Protein AF-A0A9X6AGX7-F1 (afdb_monomer)

Solvent-accessible surface area (backbone atoms only — not comparable to full-atom values): 6617 Å² total; per-residue (Å²): 111,48,73,47,95,90,53,32,33,36,34,70,49,72,39,53,49,69,69,47,53,73,29,37,53,22,31,48,55,97,87,40,75,41,76,57,42,72,68,58,50,51,51,54,51,52,54,49,49,56,42,40,73,72,63,24,53,60,34,24,37,29,35,32,78,43,73,65,73,88,76,60,78,84,70,58,73,45,72,19,31,32,67,50,77,48,74,43,78,77,78,78,60,80,67,52,58,60,53,52,54,52,36,51,76,72,70,49,85,83,80,92,131

Radius of gyration: 19.83 Å; Cα contacts (8 Å, |Δi|>4): 161; chains: 1; bounding box: 44×30×59 Å

Nearest PDB structures (foldseek):
  7efn-assembly1_A  TM=7.106E-01  e=2.164E-08  Sus scrofa
  6jxj-assembly1_A  TM=7.210E-01  e=3.912E-08  Sus scrofa
  8wa5-assembly1_A  TM=7.038E-01  e=9.207E-08  Sus scrofa
  3gwi-assembly1_A  TM=9.061E-01  e=1.052E-06  Escherichia coli K-12
  1q3i-assembly1_A  TM=8.816E-01  e=1.561E-06  Sus scrofa

Mean predicted aligned error: 5.15 Å

Secondary structure (DSSP, 8-state):
-EE-TTS-EEEEEEE-HHHHHTTEEEEEETTEEEE--HHHHHHHHHHHHHHHHTTPEEEEEEEEEE-SSPPPGGGGGSSEEEEEEEEE--PPPHHHHHHHHHHHHTTPPP---

Sequence (113 aa):
MHRDADGTYRACVKGAPLELLARCDAIDREGTGTPLTEASRAEVVAAADDMAGQGLRVLAVARRRVPGPRPALGDLESELTLLGLSGMYDPPRPEVRDAVDACRRAGIRIVMV

Foldseek 3Di:
DDQDPVRKDKDKDKDDQVVLLVQEQFEDDPNDTDGCDPVNSVVQVVVSVVLVVVVWDKMWMWMDIGHDDDDDPV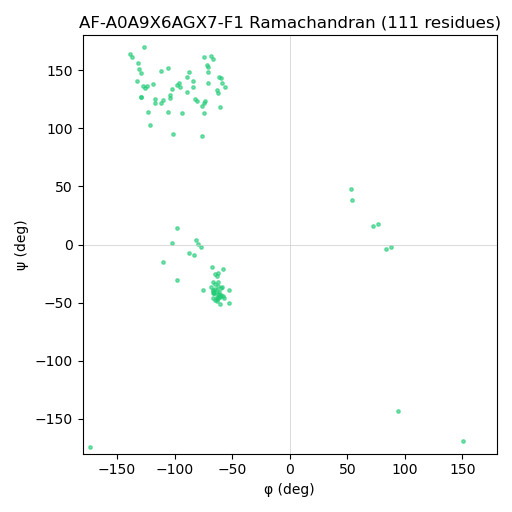VGSHHTYTHHMDTHHDDDDPVVVVVVVVCVVVVHDDDDD

Structure (mmCIF, N/CA/C/O backbone):
data_AF-A0A9X6AGX7-F1
#
_entry.id   AF-A0A9X6AGX7-F1
#
loop_
_atom_site.group_PDB
_atom_site.id
_atom_site.type_symbol
_atom_site.label_atom_id
_atom_site.label_alt_id
_atom_site.label_comp_id
_atom_site.label_asym_id
_atom_site.label_entity_id
_atom_site.label_seq_id
_atom_site.pdbx_PDB_ins_code
_atom_site.Cartn_x
_atom_site.Cartn_y
_atom_site.Cartn_z
_atom_site.occupancy
_atom_site.B_iso_or_equiv
_atom_site.auth_seq_id
_atom_site.auth_comp_id
_atom_site.auth_asym_id
_atom_site.auth_atom_id
_atom_site.pdbx_PDB_model_num
ATOM 1 N N . MET A 1 1 ? -0.787 10.934 -13.933 1.00 88.56 1 MET A N 1
ATOM 2 C CA . MET A 1 1 ? 0.223 10.787 -15.003 1.00 88.56 1 MET A CA 1
ATOM 3 C C . MET A 1 1 ? 0.949 12.112 -15.170 1.00 88.56 1 MET A C 1
ATOM 5 O O . MET A 1 1 ? 0.292 13.145 -15.178 1.00 88.56 1 MET A O 1
ATOM 9 N N . HIS A 1 2 ? 2.268 12.082 -15.288 1.00 91.88 2 HIS A N 1
ATOM 10 C CA . HIS A 1 2 ? 3.146 13.229 -15.500 1.00 91.88 2 HIS A CA 1
ATOM 11 C C . HIS A 1 2 ? 4.101 12.922 -16.661 1.00 91.88 2 HIS A C 1
ATOM 13 O O . HIS A 1 2 ? 4.396 11.753 -16.898 1.00 91.88 2 HIS A O 1
ATOM 19 N N . ARG A 1 3 ? 4.553 13.941 -17.396 1.00 93.00 3 ARG A N 1
ATOM 20 C CA . ARG A 1 3 ? 5.574 13.795 -18.441 1.00 93.00 3 ARG A CA 1
ATOM 21 C C . ARG A 1 3 ? 6.881 14.376 -17.910 1.00 93.00 3 ARG A C 1
ATOM 23 O O . ARG A 1 3 ? 6.942 15.580 -17.681 1.00 93.00 3 ARG A O 1
ATOM 30 N N . ASP A 1 4 ? 7.878 13.518 -17.723 1.00 92.00 4 ASP A N 1
ATOM 31 C CA . ASP A 1 4 ? 9.222 13.892 -17.289 1.00 92.00 4 ASP A CA 1
ATOM 32 C C . ASP A 1 4 ? 9.938 14.693 -18.409 1.00 92.00 4 ASP A C 1
ATOM 34 O O . ASP A 1 4 ? 9.539 14.676 -19.580 1.00 92.00 4 ASP A O 1
ATOM 38 N N . ALA A 1 5 ? 11.004 15.421 -18.055 1.00 90.94 5 ALA A N 1
ATOM 39 C CA . ALA A 1 5 ? 11.750 16.278 -18.989 1.00 90.94 5 ALA A CA 1
ATOM 40 C C . ALA A 1 5 ? 12.426 15.501 -20.137 1.00 90.94 5 ALA A C 1
ATOM 42 O O . ALA A 1 5 ? 12.608 16.041 -21.225 1.00 90.94 5 ALA A O 1
ATOM 43 N N . ASP A 1 6 ? 12.749 14.227 -19.906 1.00 90.81 6 ASP A N 1
ATOM 44 C CA . ASP A 1 6 ? 13.310 13.294 -20.889 1.00 90.81 6 ASP A CA 1
ATOM 45 C C . ASP A 1 6 ? 12.257 12.742 -21.875 1.00 90.81 6 ASP A C 1
ATOM 47 O O . ASP A 1 6 ? 12.584 11.985 -22.786 1.00 90.81 6 ASP A O 1
ATOM 51 N N . GLY A 1 7 ? 10.986 13.129 -21.714 1.00 89.38 7 GLY A N 1
ATOM 52 C CA . GLY A 1 7 ? 9.871 12.666 -22.531 1.00 89.38 7 GLY A CA 1
ATOM 53 C C . GLY A 1 7 ? 9.203 11.381 -22.039 1.00 89.38 7 GLY A C 1
ATOM 54 O O . GLY A 1 7 ? 8.198 10.989 -22.633 1.00 89.38 7 GLY A O 1
ATOM 55 N N . THR A 1 8 ? 9.690 10.767 -20.958 1.00 92.94 8 THR A N 1
ATOM 56 C CA . T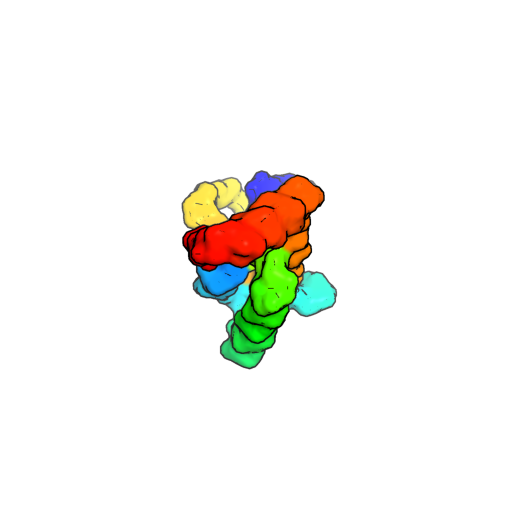HR A 1 8 ? 9.085 9.588 -20.326 1.00 92.94 8 THR A CA 1
ATOM 57 C C . THR A 1 8 ? 7.784 9.959 -19.618 1.00 92.94 8 THR A C 1
ATOM 59 O O . THR A 1 8 ? 7.697 10.972 -18.922 1.00 92.94 8 THR A O 1
ATOM 62 N N . TYR A 1 9 ? 6.756 9.119 -19.731 1.00 93.44 9 TYR A N 1
ATOM 63 C CA . TYR A 1 9 ? 5.538 9.268 -18.939 1.00 93.44 9 TYR A CA 1
ATOM 64 C C . TYR A 1 9 ? 5.658 8.506 -17.623 1.00 93.44 9 TYR A C 1
ATOM 66 O O . TYR A 1 9 ? 6.007 7.329 -17.593 1.00 93.44 9 TYR A O 1
ATOM 74 N N . ARG A 1 10 ? 5.320 9.167 -16.519 1.00 93.25 10 ARG A N 1
ATOM 75 C CA . ARG A 1 10 ? 5.246 8.575 -15.187 1.00 93.25 10 ARG A CA 1
ATOM 76 C C . ARG A 1 10 ? 3.803 8.526 -14.710 1.00 93.25 10 ARG A C 1
ATOM 78 O O . ARG A 1 10 ? 3.138 9.557 -14.583 1.00 93.25 10 ARG A O 1
ATOM 85 N N . ALA A 1 11 ? 3.309 7.338 -14.401 1.00 94.31 11 ALA A N 1
ATOM 86 C CA . ALA A 1 11 ? 2.077 7.164 -13.646 1.00 94.31 11 ALA A CA 1
ATOM 87 C C . ALA A 1 11 ? 2.418 6.969 -12.169 1.00 94.31 11 ALA A C 1
ATOM 89 O O . ALA A 1 11 ? 3.332 6.217 -11.847 1.00 94.31 11 ALA A O 1
ATOM 90 N N . CYS A 1 12 ? 1.684 7.650 -11.291 1.00 95.38 12 CYS A N 1
ATOM 91 C CA . CYS A 1 12 ? 1.699 7.401 -9.854 1.00 95.38 12 CYS A CA 1
ATOM 92 C C . CYS A 1 12 ? 0.288 6.959 -9.483 1.00 95.38 12 CYS A C 1
ATOM 94 O O . CYS A 1 12 ? -0.668 7.692 -9.752 1.00 95.38 12 CYS A O 1
ATOM 96 N N . VAL A 1 13 ? 0.172 5.769 -8.908 1.00 96.62 13 VAL A N 1
ATOM 97 C CA . VAL A 1 13 ? -1.093 5.128 -8.553 1.00 96.62 13 VAL A CA 1
ATOM 98 C C . VAL A 1 13 ? -1.101 4.935 -7.044 1.00 96.62 13 VAL A C 1
ATOM 100 O O . VAL A 1 13 ? -0.083 4.573 -6.455 1.00 96.62 13 VAL A O 1
ATOM 103 N N . LYS A 1 14 ? -2.239 5.207 -6.409 1.00 96.81 14 LYS A N 1
ATOM 104 C CA . LYS A 1 14 ? -2.463 4.918 -4.992 1.00 96.81 14 LYS A CA 1
ATOM 105 C C . LYS A 1 14 ? -3.761 4.146 -4.835 1.00 96.81 14 LYS A C 1
ATOM 107 O O . LYS A 1 14 ? -4.705 4.393 -5.582 1.00 96.81 14 LYS A O 1
ATOM 112 N N . GLY A 1 15 ? -3.829 3.259 -3.855 1.00 96.50 15 GLY A N 1
ATOM 113 C CA . GLY A 1 15 ? -5.007 2.422 -3.664 1.00 96.50 15 GLY A CA 1
ATOM 114 C C . GLY A 1 15 ? -4.946 1.588 -2.397 1.00 96.50 15 GLY A C 1
ATOM 115 O O . GLY A 1 15 ? -4.031 1.738 -1.584 1.00 96.50 15 GLY A O 1
ATOM 116 N N . ALA A 1 16 ? -5.939 0.714 -2.241 1.00 97.00 16 ALA A N 1
ATOM 117 C CA . ALA A 1 16 ? -5.927 -0.286 -1.185 1.00 97.00 16 ALA A CA 1
ATOM 118 C C . ALA A 1 16 ? -4.680 -1.181 -1.337 1.00 97.00 16 ALA A C 1
ATOM 120 O O . ALA A 1 16 ? -4.347 -1.538 -2.472 1.00 97.00 16 ALA A O 1
ATOM 121 N N . PRO A 1 17 ? -3.991 -1.545 -0.236 1.00 97.12 17 PRO A N 1
ATOM 122 C CA . PRO A 1 17 ? -2.725 -2.267 -0.311 1.00 97.12 17 PRO A CA 1
ATOM 123 C C . PRO A 1 17 ? -2.780 -3.542 -1.153 1.00 97.12 17 PRO A C 1
ATOM 125 O O . PRO A 1 17 ? -1.987 -3.683 -2.077 1.00 97.12 17 PRO A O 1
ATOM 128 N N . LEU A 1 18 ? -3.756 -4.418 -0.900 1.00 96.44 18 LEU A N 1
ATOM 129 C CA . LEU A 1 18 ? -3.892 -5.701 -1.599 1.00 96.44 18 LEU A CA 1
ATOM 130 C C . LEU A 1 18 ? -4.225 -5.537 -3.089 1.00 96.44 18 LEU A C 1
ATOM 132 O O . LEU A 1 18 ? -3.578 -6.153 -3.935 1.00 96.44 18 LEU A O 1
ATOM 136 N N . GLU A 1 19 ? -5.182 -4.666 -3.413 1.00 97.31 19 GLU A N 1
ATOM 137 C CA . GLU A 1 19 ? -5.607 -4.391 -4.794 1.00 97.31 19 GLU A CA 1
ATOM 138 C C . GLU A 1 19 ? -4.476 -3.808 -5.641 1.00 97.31 19 GLU A C 1
ATOM 140 O O . GLU A 1 19 ? -4.281 -4.186 -6.795 1.00 97.31 19 GLU A O 1
ATOM 145 N N . LEU A 1 20 ? -3.707 -2.881 -5.068 1.00 97.38 20 LEU A N 1
ATOM 146 C CA . LEU A 1 20 ? -2.596 -2.260 -5.774 1.00 97.38 20 LEU A CA 1
ATOM 147 C C . LEU A 1 20 ? -1.403 -3.217 -5.874 1.00 97.38 20 LEU A C 1
ATOM 149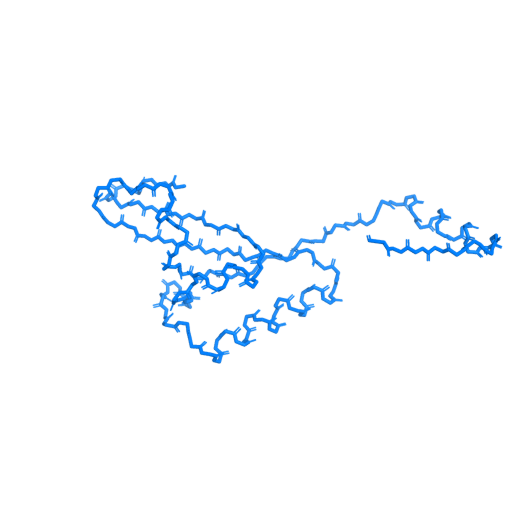 O O . LEU A 1 20 ? -0.794 -3.308 -6.936 1.00 97.38 20 LEU A O 1
ATOM 153 N N . LEU A 1 21 ? -1.122 -3.996 -4.824 1.00 97.69 21 LEU A N 1
ATOM 154 C CA . LEU A 1 21 ? -0.090 -5.031 -4.844 1.00 97.69 21 LEU A CA 1
ATOM 155 C C . LEU A 1 21 ? -0.374 -6.090 -5.915 1.00 97.69 21 LEU A C 1
ATOM 157 O O . LEU A 1 21 ? 0.554 -6.541 -6.577 1.00 97.69 21 LEU A O 1
ATOM 161 N N . ALA A 1 22 ? -1.636 -6.474 -6.142 1.00 97.38 22 ALA A N 1
ATOM 162 C CA . ALA A 1 22 ? -2.041 -7.392 -7.216 1.00 97.38 22 ALA A CA 1
ATOM 163 C C . ALA A 1 22 ? -1.657 -6.906 -8.628 1.00 97.38 22 ALA A C 1
ATOM 165 O O . ALA A 1 22 ? -1.546 -7.714 -9.545 1.00 97.38 22 ALA A O 1
ATOM 166 N N . ARG A 1 23 ? -1.414 -5.602 -8.795 1.00 97.44 23 ARG A N 1
ATOM 167 C CA . ARG A 1 23 ? -1.067 -4.961 -10.069 1.00 97.44 23 ARG A CA 1
ATOM 168 C C . ARG A 1 23 ? 0.429 -4.641 -10.196 1.00 97.44 23 ARG A C 1
ATOM 170 O O . ARG A 1 23 ? 0.846 -4.075 -11.208 1.00 97.44 23 ARG A O 1
ATOM 177 N N . CYS A 1 24 ? 1.226 -4.988 -9.183 1.00 97.94 24 CYS A N 1
ATOM 178 C CA . CYS A 1 24 ? 2.670 -4.781 -9.160 1.00 97.94 24 CYS A CA 1
ATOM 179 C C . CYS A 1 24 ? 3.439 -6.031 -9.604 1.00 97.94 24 CYS A C 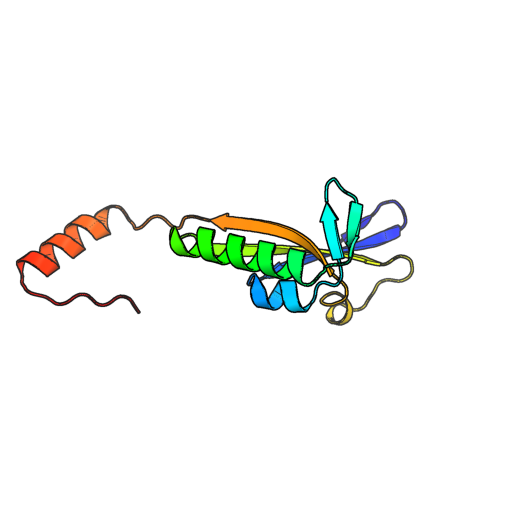1
ATOM 181 O O . CYS A 1 24 ? 3.128 -7.142 -9.172 1.00 97.94 24 CYS A O 1
ATOM 183 N N . ASP A 1 25 ? 4.488 -5.827 -10.397 1.00 97.69 25 ASP A N 1
ATOM 184 C CA . ASP A 1 25 ? 5.476 -6.843 -10.788 1.00 97.69 25 ASP A CA 1
ATOM 185 C C . ASP A 1 25 ? 6.853 -6.609 -10.141 1.00 97.69 25 ASP A C 1
ATOM 187 O O . ASP A 1 25 ? 7.690 -7.513 -10.097 1.00 97.69 25 ASP A O 1
ATOM 191 N N . ALA A 1 26 ? 7.067 -5.413 -9.592 1.00 98.00 26 ALA A N 1
ATOM 192 C CA . ALA A 1 26 ? 8.304 -4.996 -8.961 1.00 98.00 26 ALA A CA 1
ATOM 193 C C . ALA A 1 26 ? 8.053 -4.226 -7.657 1.00 98.00 26 ALA A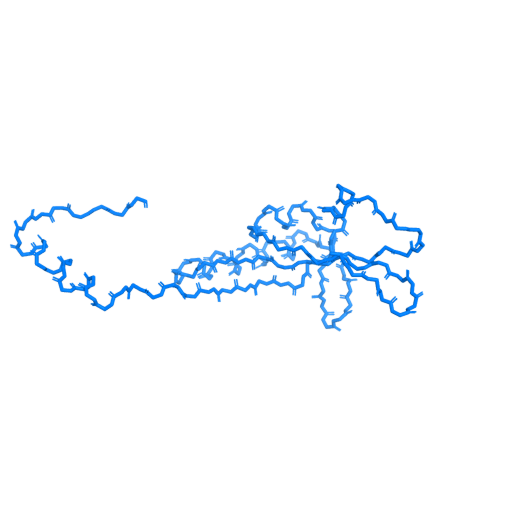 C 1
ATOM 195 O O . ALA A 1 26 ? 6.972 -3.686 -7.410 1.00 98.00 26 ALA A O 1
ATOM 196 N N . ILE A 1 27 ? 9.088 -4.137 -6.829 1.00 98.06 27 ILE A N 1
ATOM 197 C CA . ILE A 1 27 ? 9.146 -3.322 -5.618 1.00 98.06 27 ILE A CA 1
ATOM 198 C C . ILE A 1 27 ? 10.400 -2.452 -5.657 1.00 98.06 27 ILE A C 1
ATOM 200 O O . ILE A 1 27 ? 11.474 -2.901 -6.048 1.00 98.06 27 ILE A O 1
ATOM 204 N N . ASP A 1 28 ? 10.263 -1.185 -5.285 1.00 97.44 28 ASP A N 1
ATOM 205 C CA . ASP A 1 28 ? 11.394 -0.282 -5.138 1.00 97.44 28 ASP A CA 1
ATOM 206 C C . ASP A 1 28 ? 12.154 -0.625 -3.855 1.00 97.44 28 ASP A C 1
ATOM 208 O O . ASP A 1 28 ? 11.599 -0.620 -2.754 1.00 97.44 28 ASP A O 1
ATOM 212 N N . ARG A 1 29 ? 13.436 -0.939 -4.009 1.00 94.44 29 ARG A N 1
ATOM 213 C CA . ARG A 1 29 ? 14.398 -1.065 -2.921 1.00 94.44 29 ARG A CA 1
ATOM 214 C C . ARG A 1 29 ? 15.536 -0.105 -3.234 1.00 94.44 29 ARG A C 1
ATOM 216 O O . ARG A 1 29 ? 16.226 -0.264 -4.238 1.00 94.44 29 ARG A O 1
ATOM 223 N N . GLU A 1 30 ? 15.685 0.921 -2.401 1.00 91.38 30 GLU A N 1
ATOM 224 C CA . GLU A 1 30 ? 16.745 1.933 -2.526 1.00 91.38 30 GLU A CA 1
ATOM 225 C C . GLU A 1 30 ? 16.791 2.609 -3.913 1.00 91.38 30 GLU A C 1
ATOM 227 O O . GLU A 1 30 ? 17.853 2.870 -4.474 1.00 91.38 30 GLU A O 1
ATOM 232 N N . GLY A 1 31 ? 15.621 2.880 -4.505 1.00 89.62 31 GLY A N 1
ATOM 233 C CA . GLY A 1 31 ? 15.502 3.500 -5.827 1.00 89.62 31 GLY A CA 1
ATOM 234 C C . GLY A 1 31 ? 15.613 2.524 -7.001 1.00 89.62 31 GLY A C 1
ATOM 235 O O . GLY A 1 31 ? 15.421 2.933 -8.150 1.00 89.62 31 GLY A O 1
ATOM 236 N N . THR A 1 32 ? 15.879 1.243 -6.736 1.00 91.38 32 THR A N 1
ATOM 237 C CA . THR A 1 32 ? 15.971 0.190 -7.752 1.00 91.38 32 THR A CA 1
ATOM 238 C C . THR A 1 32 ? 14.721 -0.680 -7.725 1.00 91.38 32 THR A C 1
ATOM 240 O O . THR A 1 32 ? 14.350 -1.218 -6.687 1.00 91.38 32 THR A O 1
ATOM 243 N N . GLY A 1 33 ? 14.065 -0.842 -8.876 1.00 93.19 33 GLY A N 1
ATOM 244 C CA . GLY A 1 33 ? 12.957 -1.786 -9.013 1.00 93.19 33 GLY A CA 1
ATOM 245 C C . GLY A 1 33 ? 13.484 -3.217 -9.069 1.00 93.19 33 GLY A C 1
ATOM 246 O O . GLY A 1 33 ? 14.159 -3.579 -10.031 1.00 93.19 33 GLY A O 1
ATOM 247 N N . THR A 1 34 ? 13.182 -4.023 -8.056 1.00 96.12 34 THR A N 1
ATOM 248 C CA . THR A 1 34 ? 13.481 -5.459 -8.029 1.00 96.12 34 THR A CA 1
ATOM 249 C C . THR A 1 34 ? 12.200 -6.268 -8.235 1.00 96.12 34 THR A C 1
ATOM 251 O O . THR A 1 34 ? 11.122 -5.779 -7.896 1.00 96.12 34 THR A O 1
ATOM 254 N N . PRO A 1 35 ? 12.268 -7.489 -8.797 1.00 97.50 35 PRO A N 1
ATOM 255 C CA . PRO A 1 35 ? 11.079 -8.314 -8.993 1.00 97.50 35 PRO A CA 1
ATOM 256 C C . PRO A 1 35 ? 10.316 -8.552 -7.686 1.00 97.50 35 PRO A C 1
ATOM 258 O O . PRO A 1 35 ? 10.909 -8.877 -6.654 1.00 97.50 35 PRO A O 1
ATOM 261 N N . LEU A 1 36 ? 8.992 -8.422 -7.735 1.00 97.25 36 LEU A N 1
ATOM 262 C CA . LEU A 1 36 ? 8.125 -8.678 -6.595 1.00 97.25 36 LEU A CA 1
ATOM 263 C C . LEU A 1 36 ? 7.981 -10.192 -6.392 1.00 97.25 36 LEU A C 1
ATOM 265 O O . LEU A 1 36 ? 7.137 -10.848 -6.998 1.00 97.25 36 LEU A O 1
ATOM 269 N N . THR A 1 37 ? 8.835 -10.748 -5.536 1.00 97.56 37 THR A N 1
ATOM 270 C CA . THR A 1 37 ? 8.777 -12.163 -5.143 1.00 97.56 37 THR A CA 1
ATOM 271 C C . THR A 1 37 ? 7.620 -12.434 -4.182 1.00 97.56 37 THR A C 1
ATOM 273 O O . THR A 1 37 ? 7.149 -11.519 -3.508 1.00 97.56 37 THR A O 1
ATOM 276 N N . GLU A 1 38 ? 7.211 -13.697 -4.040 1.00 97.06 38 GLU A N 1
ATOM 277 C CA . GLU A 1 38 ? 6.182 -14.083 -3.062 1.00 97.06 38 GLU A CA 1
ATOM 278 C C . GLU A 1 38 ? 6.586 -1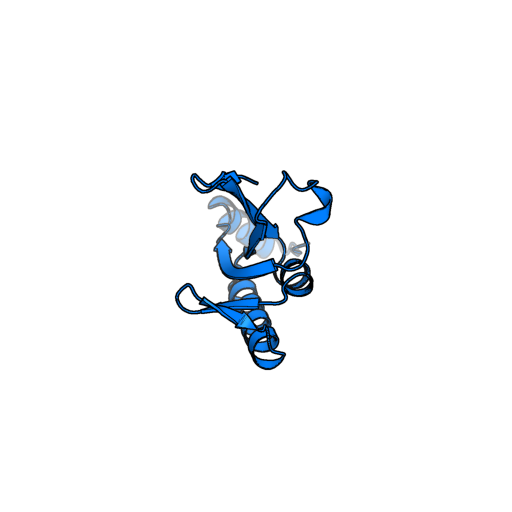3.728 -1.622 1.00 97.06 38 GLU A C 1
ATOM 280 O O . GLU A 1 38 ? 5.767 -13.252 -0.843 1.00 97.06 38 GLU A O 1
ATOM 285 N N . ALA A 1 39 ? 7.874 -13.857 -1.285 1.00 97.31 39 ALA A N 1
ATOM 286 C CA . ALA A 1 39 ? 8.391 -13.449 0.020 1.00 97.31 39 ALA A CA 1
ATOM 287 C C . ALA A 1 39 ? 8.227 -11.937 0.252 1.00 97.31 39 ALA A C 1
ATOM 289 O O . ALA A 1 39 ? 7.735 -11.517 1.296 1.00 97.31 39 ALA A O 1
ATOM 290 N N . SER A 1 40 ? 8.577 -11.113 -0.742 1.00 96.69 40 SER A N 1
ATOM 291 C CA . SER A 1 40 ? 8.373 -9.658 -0.672 1.00 96.69 40 SER A CA 1
ATOM 292 C C . SER A 1 40 ? 6.891 -9.281 -0.666 1.00 96.69 40 SER A C 1
ATOM 294 O O . SER A 1 40 ? 6.503 -8.294 -0.050 1.00 96.69 40 SER A O 1
ATOM 296 N N . ARG A 1 41 ? 6.045 -10.068 -1.336 1.00 97.56 41 ARG A N 1
ATOM 297 C CA . ARG A 1 41 ? 4.593 -9.890 -1.334 1.00 97.56 41 ARG A CA 1
ATOM 298 C C . ARG A 1 41 ? 4.028 -10.122 0.068 1.00 97.56 41 ARG A C 1
ATOM 300 O O . ARG A 1 41 ? 3.302 -9.268 0.567 1.00 97.56 41 ARG A O 1
ATOM 307 N N . ALA A 1 42 ? 4.424 -11.216 0.718 1.00 98.12 42 ALA A N 1
ATOM 308 C CA . ALA A 1 42 ? 4.042 -11.531 2.091 1.00 98.12 42 ALA A CA 1
ATOM 309 C C . ALA A 1 42 ? 4.530 -10.472 3.097 1.00 98.12 42 ALA A C 1
ATOM 311 O O . ALA A 1 42 ? 3.767 -10.077 3.974 1.00 98.12 42 ALA A O 1
ATOM 312 N N . GLU A 1 43 ? 5.755 -9.957 2.936 1.00 97.88 43 GLU A N 1
ATOM 313 C CA . GLU A 1 43 ? 6.301 -8.857 3.752 1.00 97.88 43 GLU A CA 1
ATOM 314 C C . GLU A 1 43 ? 5.413 -7.603 3.683 1.00 97.88 43 GLU A C 1
ATOM 316 O O . GLU A 1 43 ? 5.074 -7.018 4.710 1.00 97.88 43 GLU A O 1
ATOM 321 N N . VAL A 1 44 ? 4.989 -7.208 2.477 1.00 97.88 44 VAL A N 1
ATOM 322 C CA . VAL A 1 44 ? 4.125 -6.033 2.282 1.00 97.88 44 VAL A CA 1
ATOM 323 C C . VAL A 1 44 ? 2.737 -6.250 2.883 1.00 97.88 44 VAL A C 1
ATOM 325 O O . VAL A 1 44 ? 2.185 -5.321 3.471 1.00 97.88 44 VAL A O 1
ATOM 328 N N . VAL A 1 45 ? 2.168 -7.451 2.745 1.00 98.25 45 VAL A N 1
ATOM 329 C CA . VAL A 1 45 ? 0.866 -7.784 3.345 1.00 98.25 45 VAL A CA 1
ATOM 330 C C . VAL A 1 45 ? 0.944 -7.711 4.867 1.00 98.25 45 VAL A C 1
ATOM 332 O O . VAL A 1 45 ? 0.137 -7.012 5.469 1.00 98.25 45 VAL A O 1
ATOM 335 N N . ALA A 1 46 ? 1.960 -8.329 5.474 1.00 98.38 46 ALA A N 1
ATOM 336 C CA . ALA A 1 46 ? 2.164 -8.279 6.919 1.00 98.38 46 ALA A CA 1
ATOM 337 C C . ALA A 1 46 ? 2.318 -6.836 7.425 1.00 98.38 46 ALA A C 1
ATOM 339 O O . ALA A 1 46 ? 1.670 -6.448 8.391 1.00 98.38 46 ALA A O 1
ATOM 340 N N . ALA A 1 47 ? 3.098 -6.002 6.729 1.00 98.12 47 ALA A N 1
ATOM 341 C CA . ALA A 1 47 ? 3.246 -4.594 7.089 1.00 98.12 47 ALA A CA 1
ATOM 342 C C . ALA A 1 47 ? 1.925 -3.809 6.973 1.00 98.12 47 ALA A C 1
ATOM 344 O O . ALA A 1 47 ? 1.634 -2.955 7.811 1.00 98.12 47 ALA A O 1
ATOM 345 N N . ALA A 1 48 ? 1.114 -4.084 5.947 1.00 98.00 48 ALA A N 1
ATOM 346 C CA . ALA A 1 48 ? -0.195 -3.457 5.794 1.00 98.00 48 ALA A CA 1
ATOM 347 C C . ALA A 1 48 ? -1.159 -3.869 6.918 1.00 98.00 48 ALA A C 1
ATOM 349 O O . ALA A 1 48 ? -1.861 -3.007 7.453 1.00 98.00 48 ALA A O 1
ATOM 350 N N . ASP A 1 49 ? -1.157 -5.147 7.294 1.00 97.69 49 ASP A N 1
ATOM 351 C CA . ASP A 1 49 ? -1.978 -5.684 8.379 1.00 97.69 49 ASP A CA 1
ATOM 352 C C . ASP A 1 49 ? -1.550 -5.127 9.740 1.00 97.69 49 ASP A C 1
ATOM 354 O O . ASP A 1 49 ? -2.404 -4.703 10.518 1.00 97.69 49 ASP A O 1
ATOM 358 N N . ASP A 1 50 ? -0.247 -5.022 10.007 1.00 98.12 50 ASP A N 1
ATOM 359 C CA . ASP A 1 50 ? 0.280 -4.420 11.235 1.00 98.12 50 ASP A CA 1
ATOM 360 C C . ASP A 1 50 ? -0.157 -2.954 11.375 1.00 98.12 50 ASP A C 1
ATOM 362 O O . ASP A 1 50 ? -0.615 -2.522 12.437 1.00 98.12 50 ASP A O 1
ATOM 366 N N . MET A 1 51 ? -0.074 -2.179 10.290 1.00 97.31 51 MET A N 1
ATOM 367 C CA . MET A 1 51 ? -0.526 -0.785 10.274 1.00 97.31 51 MET A CA 1
ATOM 368 C C . MET A 1 51 ? -2.045 -0.679 10.466 1.00 97.31 51 MET A C 1
ATOM 370 O O . MET A 1 51 ? -2.519 0.177 11.217 1.00 97.31 51 MET A O 1
ATOM 374 N N . ALA A 1 52 ? -2.820 -1.555 9.824 1.00 94.62 52 ALA A N 1
ATOM 375 C CA . ALA A 1 52 ? -4.269 -1.606 9.993 1.00 94.62 52 ALA A CA 1
ATOM 376 C C . ALA A 1 52 ? -4.665 -2.011 11.425 1.00 94.62 52 ALA A C 1
ATOM 378 O O . ALA A 1 52 ? -5.581 -1.423 11.999 1.00 94.62 52 ALA A O 1
ATOM 379 N N . GLY A 1 53 ? -3.935 -2.948 12.039 1.00 94.88 53 GLY A N 1
ATOM 380 C CA . GLY A 1 53 ? -4.110 -3.375 13.429 1.00 94.88 53 GLY A CA 1
ATOM 381 C C . GLY A 1 53 ? -3.855 -2.259 14.447 1.00 94.88 53 GLY A C 1
ATOM 382 O O . GLY A 1 53 ? -4.432 -2.264 15.533 1.00 94.88 53 GLY A O 1
ATOM 383 N N . GLN A 1 54 ? -3.066 -1.250 14.073 1.00 94.38 54 GLN A N 1
ATOM 384 C CA . GLN A 1 54 ? -2.875 -0.015 14.843 1.00 94.38 54 GLN A CA 1
ATOM 385 C C . GLN A 1 54 ? -4.000 1.017 14.631 1.00 94.38 54 GLN A C 1
ATOM 387 O O . GLN A 1 54 ? -3.933 2.126 15.160 1.00 94.38 54 GLN A O 1
ATOM 392 N N . GLY A 1 55 ? -5.040 0.678 13.863 1.00 91.81 55 GLY A N 1
ATOM 393 C CA . GLY A 1 55 ? -6.152 1.571 13.538 1.00 91.81 55 GLY A CA 1
ATOM 394 C C . GLY A 1 55 ? -5.813 2.618 12.476 1.00 91.81 55 GLY A C 1
ATOM 395 O O . GLY A 1 55 ? -6.516 3.623 12.364 1.00 91.81 55 GLY A O 1
ATOM 396 N N . LEU A 1 56 ? -4.739 2.423 11.704 1.00 95.50 56 LEU A N 1
ATOM 397 C CA . LEU A 1 56 ? -4.378 3.323 10.614 1.00 95.50 56 LEU A CA 1
ATOM 398 C C . LEU A 1 56 ? -5.162 2.964 9.353 1.00 95.50 56 LEU A C 1
ATOM 400 O O . LEU A 1 56 ? -5.287 1.798 8.978 1.00 95.50 56 LEU A O 1
ATOM 404 N N . ARG A 1 57 ? -5.607 3.980 8.615 1.00 96.00 57 ARG A N 1
ATOM 405 C CA . A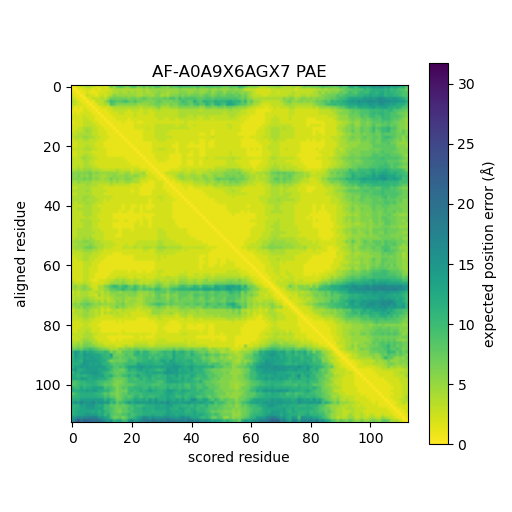RG A 1 57 ? -6.012 3.787 7.223 1.00 96.00 57 ARG A CA 1
ATOM 406 C C . ARG A 1 57 ? -4.749 3.654 6.375 1.00 96.00 57 ARG A C 1
ATOM 408 O O . ARG A 1 57 ? -3.941 4.577 6.312 1.00 96.00 57 ARG A O 1
ATOM 415 N N . VAL A 1 58 ? -4.585 2.512 5.715 1.00 97.56 58 VAL A N 1
ATOM 416 C CA . VAL A 1 58 ? -3.382 2.190 4.934 1.00 97.56 58 VAL A CA 1
ATOM 417 C C . VAL A 1 58 ? -3.645 2.381 3.441 1.00 97.56 58 VAL A C 1
ATOM 419 O O . VAL A 1 58 ? -4.661 1.928 2.913 1.00 97.56 58 VAL A O 1
ATOM 422 N N . LEU A 1 59 ? -2.723 3.042 2.745 1.00 98.00 59 LEU A N 1
ATOM 423 C CA . LEU A 1 59 ? -2.696 3.151 1.287 1.00 98.00 59 LEU A CA 1
ATOM 424 C C . LEU A 1 59 ? -1.360 2.636 0.758 1.00 98.00 59 LEU A C 1
ATOM 426 O O . LEU A 1 59 ? -0.311 3.001 1.281 1.00 98.00 59 LEU A O 1
ATOM 430 N N . ALA A 1 60 ? -1.392 1.855 -0.317 1.00 98.25 60 ALA A N 1
ATOM 431 C CA . ALA A 1 60 ? -0.198 1.580 -1.104 1.00 98.25 60 ALA A CA 1
ATOM 432 C C . ALA A 1 60 ? -0.004 2.657 -2.169 1.00 98.25 60 ALA A C 1
ATOM 434 O O . ALA A 1 60 ? -0.973 3.215 -2.696 1.00 98.25 60 ALA A O 1
ATOM 435 N N . VAL A 1 61 ? 1.256 2.924 -2.499 1.00 98.06 61 VAL A N 1
ATOM 436 C CA . VAL A 1 61 ? 1.652 3.814 -3.589 1.00 98.06 61 VAL A CA 1
ATOM 437 C C . VAL A 1 61 ? 2.587 3.057 -4.516 1.00 98.06 61 VAL A C 1
ATOM 439 O O . VAL A 1 61 ? 3.523 2.397 -4.070 1.00 98.06 61 VAL A O 1
ATOM 442 N N . ALA A 1 62 ? 2.349 3.172 -5.814 1.00 97.88 62 ALA A N 1
ATOM 443 C CA . ALA A 1 62 ? 3.179 2.574 -6.842 1.00 97.88 62 ALA A CA 1
ATOM 444 C C . ALA A 1 62 ? 3.373 3.524 -8.021 1.00 97.88 62 ALA A C 1
ATOM 446 O O . ALA A 1 62 ? 2.653 4.517 -8.183 1.00 97.88 62 ALA A O 1
ATOM 447 N N . ARG A 1 63 ? 4.367 3.221 -8.853 1.00 96.19 63 ARG A N 1
ATOM 448 C CA . ARG A 1 63 ? 4.656 3.985 -10.066 1.00 96.19 63 ARG A CA 1
ATOM 449 C C . ARG A 1 63 ? 4.842 3.080 -11.271 1.00 96.19 63 ARG A C 1
ATOM 451 O O . ARG A 1 63 ? 5.292 1.951 -11.130 1.00 96.19 63 ARG A O 1
ATOM 458 N N . ARG A 1 64 ? 4.622 3.639 -12.456 1.00 94.81 64 ARG A N 1
ATOM 459 C CA . ARG A 1 64 ? 5.067 3.059 -13.727 1.00 94.81 64 ARG A CA 1
ATOM 460 C C . ARG A 1 64 ? 5.734 4.120 -14.580 1.00 94.81 64 ARG A C 1
ATOM 462 O O . ARG A 1 64 ? 5.282 5.267 -14.602 1.00 94.81 64 ARG A O 1
ATOM 469 N N . ARG A 1 65 ? 6.815 3.742 -15.261 1.00 92.12 65 ARG A N 1
ATOM 470 C CA . ARG A 1 65 ? 7.504 4.586 -16.245 1.00 92.12 65 ARG A CA 1
ATOM 471 C C . ARG A 1 65 ? 7.262 3.995 -17.626 1.00 92.12 65 ARG A C 1
ATOM 473 O O . ARG A 1 65 ? 7.545 2.825 -17.843 1.00 92.12 65 ARG A O 1
ATOM 480 N N . VAL A 1 66 ? 6.728 4.804 -18.530 1.00 92.00 66 VAL A N 1
ATOM 481 C CA . VAL A 1 66 ? 6.396 4.421 -19.901 1.00 92.00 66 VAL A CA 1
ATOM 482 C C . VAL A 1 66 ? 7.177 5.338 -20.842 1.00 92.00 66 VAL A C 1
ATOM 484 O O . VAL A 1 66 ? 6.825 6.516 -20.973 1.00 92.00 66 VAL A O 1
ATOM 487 N N . PRO A 1 67 ? 8.276 4.858 -21.446 1.00 89.81 67 PRO A N 1
ATOM 488 C CA . PRO A 1 67 ? 8.981 5.613 -22.472 1.00 89.81 67 PRO A CA 1
ATOM 489 C C . PRO A 1 67 ? 8.154 5.669 -23.766 1.00 89.81 67 PRO A C 1
ATOM 491 O O . PRO A 1 67 ? 7.385 4.758 -24.068 1.00 89.81 67 PRO A O 1
ATOM 494 N N . GLY A 1 68 ? 8.345 6.723 -24.562 1.00 86.69 68 GLY A N 1
ATOM 495 C CA . GLY A 1 68 ? 7.746 6.838 -25.895 1.00 86.69 68 GLY A CA 1
ATOM 496 C C . GLY A 1 68 ? 6.414 7.607 -25.936 1.00 86.69 68 GLY A C 1
ATOM 497 O O . GLY A 1 68 ? 6.292 8.646 -25.278 1.00 86.69 68 GLY A O 1
ATOM 498 N N . PRO A 1 69 ? 5.445 7.196 -26.782 1.00 86.06 69 PRO A N 1
ATOM 499 C CA . PRO A 1 69 ? 4.211 7.948 -26.999 1.00 86.06 69 PRO A CA 1
ATOM 500 C C . PRO A 1 69 ? 3.337 7.984 -25.741 1.00 86.06 69 PRO A C 1
ATOM 502 O O . PRO A 1 69 ? 3.464 7.157 -24.843 1.00 86.06 69 PRO A O 1
ATOM 505 N N . ARG A 1 70 ? 2.424 8.962 -25.681 1.00 88.12 70 ARG A N 1
ATOM 506 C CA . ARG A 1 70 ? 1.514 9.122 -24.541 1.00 88.12 70 ARG A CA 1
ATOM 507 C C . ARG A 1 70 ? 0.637 7.867 -24.383 1.00 88.12 70 ARG A C 1
ATOM 509 O O . ARG A 1 70 ? -0.148 7.603 -25.292 1.00 88.12 70 ARG A O 1
ATOM 516 N N . PRO A 1 71 ? 0.711 7.147 -23.249 1.00 88.38 71 PRO A N 1
ATOM 517 C CA . PRO A 1 71 ? -0.130 5.978 -23.014 1.00 88.38 71 PRO A CA 1
ATOM 518 C C . PRO A 1 71 ? -1.588 6.377 -22.758 1.00 88.38 71 PRO A C 1
ATOM 520 O O . PRO A 1 71 ? -1.871 7.489 -22.288 1.00 88.38 71 PRO A O 1
ATOM 523 N N . ALA A 1 72 ? -2.518 5.462 -23.039 1.00 89.38 72 ALA A N 1
ATOM 524 C CA . ALA A 1 72 ? -3.905 5.615 -22.620 1.00 89.38 72 ALA A CA 1
ATOM 525 C C . ALA A 1 72 ? -4.014 5.436 -21.099 1.00 89.38 72 ALA A C 1
ATOM 527 O O . ALA A 1 72 ? -3.251 4.693 -20.489 1.00 89.38 72 ALA A O 1
ATOM 528 N N . LEU A 1 73 ? -4.970 6.123 -20.466 1.00 84.75 73 LEU A N 1
ATOM 529 C CA . LEU A 1 73 ? -5.098 6.094 -19.004 1.00 84.75 73 LEU A CA 1
ATOM 530 C C . LEU A 1 73 ? -5.403 4.692 -18.457 1.00 84.75 73 LEU A C 1
ATOM 532 O O . LEU A 1 73 ? -4.889 4.351 -17.398 1.00 84.75 73 LEU A O 1
ATOM 536 N N . GLY A 1 74 ? -6.194 3.892 -19.178 1.00 84.31 74 GLY A N 1
ATOM 537 C CA . GLY A 1 74 ? -6.552 2.530 -18.762 1.00 84.31 74 GLY A CA 1
ATOM 538 C C . GLY A 1 74 ? -5.363 1.568 -18.712 1.00 84.31 74 GLY A C 1
ATOM 539 O O . GLY A 1 74 ? -5.369 0.638 -17.914 1.00 84.31 74 GLY A O 1
ATOM 540 N N . ASP A 1 75 ? -4.312 1.838 -19.486 1.00 86.44 75 ASP A N 1
ATOM 541 C CA . ASP A 1 75 ? -3.136 0.968 -19.563 1.00 86.44 75 ASP A CA 1
ATOM 542 C C . ASP A 1 75 ? -2.139 1.231 -18.428 1.00 86.44 75 ASP A C 1
ATOM 544 O O . ASP A 1 75 ? -1.168 0.498 -18.279 1.00 86.44 75 ASP A O 1
ATOM 548 N N . LEU A 1 76 ? -2.336 2.288 -17.633 1.00 90.62 76 LEU A N 1
ATOM 549 C CA . LEU A 1 76 ? -1.362 2.755 -16.639 1.00 90.62 76 LEU A CA 1
ATOM 550 C C . LEU A 1 76 ? -1.477 2.078 -15.272 1.00 90.62 76 LEU A C 1
ATOM 552 O O . LEU A 1 76 ? -0.631 2.328 -14.414 1.00 90.62 76 LEU A O 1
ATOM 556 N N . GLU A 1 77 ? -2.511 1.268 -15.048 1.00 91.94 77 GLU A N 1
ATOM 557 C CA . GLU A 1 77 ? -2.796 0.654 -13.747 1.00 91.94 77 GLU A CA 1
ATOM 558 C C . GLU A 1 77 ? -2.292 -0.796 -13.617 1.00 91.94 77 GLU A C 1
ATOM 560 O O . GLU A 1 77 ? -2.687 -1.484 -12.686 1.00 91.94 77 GLU A O 1
ATOM 565 N N . SER A 1 78 ? -1.419 -1.269 -14.507 1.00 93.00 78 SER A N 1
ATOM 566 C CA . SER A 1 78 ? -0.751 -2.585 -14.448 1.00 93.00 78 SER A CA 1
ATOM 567 C C . SER A 1 78 ? 0.770 -2.443 -14.561 1.00 93.00 78 SER A C 1
ATOM 569 O O . SER A 1 78 ? 1.235 -1.350 -14.887 1.00 93.00 78 SER A O 1
ATOM 5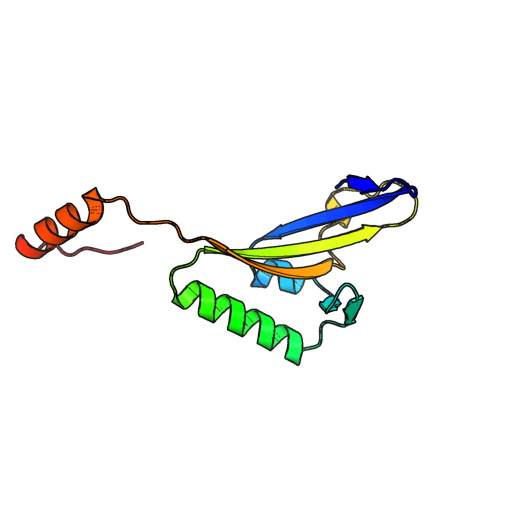71 N N . GLU A 1 79 ? 1.537 -3.518 -14.318 1.00 94.94 79 GLU A N 1
ATOM 572 C CA . GLU A 1 79 ? 3.019 -3.534 -14.389 1.00 94.94 79 GLU A CA 1
ATOM 573 C C . GLU A 1 79 ? 3.641 -2.422 -13.529 1.00 94.94 79 GLU A C 1
ATOM 575 O O . GLU A 1 79 ? 4.431 -1.579 -13.970 1.00 94.94 79 GLU A O 1
ATOM 580 N N . LEU A 1 80 ? 3.147 -2.335 -12.295 1.00 97.12 80 LEU A N 1
ATOM 581 C CA . LEU A 1 80 ? 3.518 -1.283 -11.367 1.00 97.12 80 LEU A CA 1
ATOM 582 C C . LEU A 1 80 ? 4.748 -1.684 -10.539 1.00 97.12 80 LEU A C 1
ATOM 584 O O . LEU A 1 80 ? 4.884 -2.814 -10.076 1.00 97.12 80 LEU A O 1
ATOM 588 N N . THR A 1 81 ? 5.601 -0.707 -10.243 1.00 97.94 81 THR A N 1
ATOM 589 C CA . THR A 1 81 ? 6.621 -0.821 -9.198 1.00 97.94 81 THR A CA 1
ATOM 590 C C . THR A 1 81 ? 6.066 -0.261 -7.891 1.00 97.94 81 THR A C 1
ATOM 592 O O . THR A 1 81 ? 5.828 0.949 -7.788 1.00 97.94 81 THR A O 1
ATOM 595 N N . LEU A 1 82 ? 5.866 -1.119 -6.890 1.00 98.44 82 LEU A N 1
ATOM 596 C CA . LEU A 1 82 ? 5.455 -0.711 -5.547 1.00 98.44 82 LEU A CA 1
ATOM 597 C C . LEU A 1 82 ? 6.524 0.189 -4.920 1.00 98.44 82 LEU A C 1
ATOM 599 O O . LEU A 1 82 ? 7.695 -0.172 -4.897 1.00 98.44 82 LEU A O 1
ATOM 603 N N . LEU A 1 83 ? 6.121 1.341 -4.387 1.00 97.94 83 LEU A N 1
ATOM 604 C CA . LEU A 1 83 ? 7.014 2.260 -3.672 1.00 97.94 83 LEU A CA 1
ATOM 605 C C . LEU A 1 83 ? 6.946 2.091 -2.160 1.00 97.94 83 LEU A C 1
ATOM 607 O O . LEU A 1 83 ? 7.924 2.352 -1.471 1.00 97.94 83 LEU A O 1
ATOM 611 N N . GLY A 1 84 ? 5.785 1.692 -1.649 1.00 97.25 84 GLY A N 1
ATOM 612 C CA . GLY A 1 84 ? 5.594 1.443 -0.231 1.00 97.25 84 GLY A CA 1
ATOM 613 C C . GLY A 1 84 ? 4.166 1.692 0.226 1.00 97.25 84 GLY A C 1
ATOM 614 O O . GLY A 1 84 ? 3.243 1.872 -0.578 1.00 97.25 84 GLY A O 1
ATOM 615 N N . LEU A 1 85 ? 4.016 1.702 1.546 1.00 98.19 85 LEU A N 1
ATOM 616 C CA . LEU A 1 85 ? 2.763 1.906 2.257 1.00 98.19 85 LEU A CA 1
ATOM 617 C C . LEU A 1 85 ? 2.787 3.244 2.997 1.00 98.19 85 LEU A C 1
ATOM 619 O O . LEU A 1 85 ? 3.829 3.710 3.451 1.00 98.19 85 LEU A O 1
ATOM 623 N N . SER A 1 86 ? 1.618 3.854 3.139 1.00 97.62 86 SER A N 1
ATOM 624 C CA . SER A 1 86 ? 1.399 5.052 3.940 1.00 97.62 86 SER A CA 1
ATOM 625 C C . SER A 1 86 ? 0.225 4.813 4.876 1.00 97.62 86 SER A C 1
ATOM 627 O O . SER A 1 86 ? -0.850 4.405 4.435 1.00 97.62 86 SER A O 1
ATOM 629 N N . GLY A 1 87 ? 0.445 5.049 6.167 1.00 96.69 87 GLY A N 1
ATOM 630 C CA . GLY A 1 87 ? -0.566 4.943 7.209 1.00 96.69 87 GLY A CA 1
ATOM 631 C C . GLY A 1 87 ? -1.009 6.330 7.626 1.00 96.69 87 GLY A C 1
ATOM 632 O O . GLY A 1 87 ? -0.176 7.178 7.938 1.00 96.69 87 GLY A O 1
ATOM 633 N N . MET A 1 88 ? -2.314 6.559 7.628 1.00 95.31 88 MET A N 1
ATOM 634 C CA . MET A 1 88 ? -2.911 7.789 8.128 1.00 95.31 88 MET A CA 1
ATOM 635 C C . MET A 1 88 ? -3.804 7.465 9.319 1.00 95.31 88 MET A C 1
ATOM 637 O O . MET A 1 88 ? -4.686 6.610 9.242 1.00 95.31 88 MET A O 1
ATOM 641 N N . TYR A 1 89 ? -3.539 8.143 10.430 1.00 92.38 89 TYR A N 1
ATOM 642 C CA . TYR A 1 89 ? -4.395 8.100 11.601 1.00 92.38 89 TYR A CA 1
ATOM 643 C C . TYR A 1 89 ? -5.550 9.078 11.397 1.00 92.38 89 TYR A C 1
ATOM 645 O O . TYR A 1 89 ? -5.311 10.252 11.114 1.00 92.38 89 TYR A O 1
ATOM 653 N N . ASP A 1 90 ? -6.781 8.591 11.528 1.00 83.12 90 ASP A N 1
ATOM 654 C CA . ASP A 1 90 ? -7.974 9.433 11.559 1.00 83.12 90 ASP A CA 1
ATOM 655 C C . ASP A 1 90 ? -8.420 9.576 13.021 1.00 83.12 90 ASP A C 1
ATOM 657 O O . ASP A 1 90 ? -9.040 8.656 13.567 1.00 83.12 90 ASP A O 1
ATOM 661 N N . PRO A 1 91 ? -8.016 10.654 13.719 1.00 81.25 91 PRO A N 1
ATOM 662 C CA . PRO A 1 91 ? -8.306 10.794 15.133 1.00 81.25 91 PRO A CA 1
ATOM 663 C C . PRO A 1 91 ? -9.821 10.881 15.356 1.00 81.25 91 PRO A C 1
ATOM 665 O O . PRO A 1 91 ? -10.494 11.688 14.708 1.00 81.25 91 PRO A O 1
ATOM 668 N N . PRO A 1 92 ? -10.380 10.126 16.319 1.00 83.44 92 PRO A N 1
ATOM 669 C CA . PRO A 1 92 ? -11.756 10.342 16.727 1.00 83.44 92 PRO A CA 1
ATOM 670 C C . PRO A 1 92 ? -11.901 11.773 17.245 1.00 83.44 92 PRO A C 1
ATOM 672 O O . PRO A 1 92 ? -11.002 12.313 17.898 1.00 83.44 92 PRO A O 1
ATOM 675 N N . ARG A 1 93 ? -13.047 12.396 16.961 1.00 89.12 93 ARG A N 1
ATOM 676 C CA . ARG A 1 93 ? -13.292 13.761 17.429 1.00 89.12 93 ARG A CA 1
ATOM 677 C C . ARG A 1 93 ? -13.268 13.803 18.964 1.00 89.12 93 ARG A C 1
ATOM 679 O O . ARG A 1 93 ? -13.748 12.848 19.583 1.00 89.12 93 ARG A O 1
ATOM 686 N N . PRO A 1 94 ? -12.755 14.876 19.592 1.00 88.00 94 PRO A N 1
ATOM 687 C CA . PRO A 1 94 ? -12.619 14.948 21.048 1.00 88.00 94 PRO A CA 1
ATOM 688 C C . PRO A 1 94 ? -13.918 14.640 21.807 1.00 88.00 94 PRO A C 1
ATOM 690 O O . PRO A 1 94 ? -13.896 13.922 22.805 1.00 88.00 94 PRO A O 1
ATOM 693 N N . GLU A 1 95 ? -15.060 15.103 21.293 1.00 90.00 95 GLU A N 1
ATOM 694 C CA . GLU A 1 95 ? -16.385 14.915 21.890 1.00 90.00 95 GLU A CA 1
ATOM 695 C C . GLU A 1 95 ? -1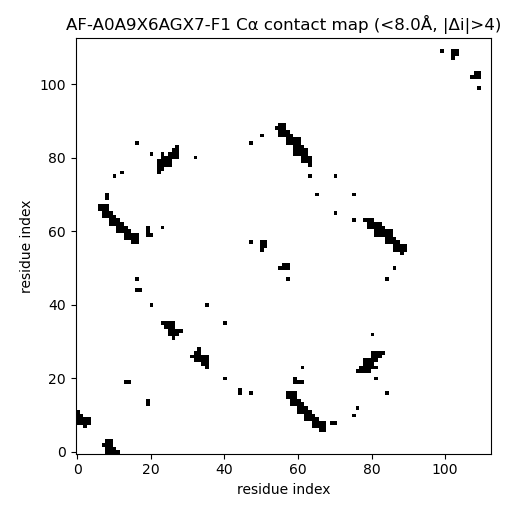6.887 13.459 21.879 1.00 90.00 95 GLU A C 1
ATOM 697 O O . GLU A 1 95 ? -17.778 13.098 22.650 1.00 90.00 95 GLU A O 1
ATOM 702 N N . VAL A 1 96 ? -16.317 12.594 21.030 1.00 90.00 96 VAL A N 1
ATOM 703 C CA . VAL A 1 96 ? -16.746 11.191 20.895 1.00 90.00 96 VAL A CA 1
ATOM 704 C C . VAL A 1 96 ? -16.487 10.417 22.182 1.00 90.00 96 VAL A C 1
ATOM 706 O O . VAL A 1 96 ? -17.280 9.547 22.541 1.00 90.00 96 VAL A O 1
ATOM 709 N N . ARG A 1 97 ? -15.412 10.744 22.907 1.00 88.62 97 ARG A N 1
ATOM 710 C CA . ARG A 1 97 ? -15.072 10.074 24.167 1.00 88.62 97 ARG A CA 1
ATOM 711 C C . ARG A 1 97 ? -16.185 10.236 25.200 1.00 88.62 97 ARG A C 1
ATOM 713 O O . ARG A 1 97 ? -16.670 9.241 25.737 1.00 88.62 97 ARG A O 1
ATOM 720 N N . ASP A 1 98 ? -16.625 11.470 25.417 1.00 92.44 98 ASP A N 1
ATOM 721 C CA . ASP A 1 98 ? -17.650 11.781 26.414 1.00 92.44 98 ASP A CA 1
ATOM 722 C C . ASP A 1 98 ? -19.005 11.173 26.032 1.00 92.44 98 ASP A C 1
ATOM 724 O O . ASP A 1 98 ? -19.708 10.627 26.888 1.00 92.44 98 ASP A O 1
ATOM 728 N N . ALA A 1 99 ? -19.343 11.197 24.737 1.00 90.94 99 ALA A N 1
ATOM 729 C CA . ALA A 1 99 ? -20.562 10.588 24.214 1.00 90.94 99 ALA A CA 1
ATOM 730 C C . ALA A 1 99 ? -20.579 9.060 24.405 1.00 90.94 99 ALA A C 1
ATOM 732 O O . ALA A 1 99 ? -21.573 8.498 24.869 1.00 90.94 99 ALA A O 1
ATOM 733 N N . VAL A 1 100 ? -19.466 8.382 24.106 1.00 91.88 100 VAL A N 1
ATOM 734 C CA . VAL A 1 100 ? -19.316 6.933 24.313 1.00 91.88 100 VAL A CA 1
ATOM 735 C C . VAL A 1 100 ? -19.454 6.575 25.793 1.00 91.88 100 VAL A C 1
ATOM 737 O O . VAL A 1 100 ? -20.161 5.622 26.132 1.00 91.88 100 VAL A O 1
ATOM 740 N N . ASP A 1 101 ? -18.832 7.345 26.686 1.00 93.62 101 ASP A N 1
ATOM 741 C CA . ASP A 1 101 ? -18.887 7.086 28.125 1.00 93.62 101 ASP A CA 1
ATOM 742 C C . ASP A 1 101 ? -20.289 7.336 28.706 1.00 93.62 101 ASP A C 1
ATOM 744 O O . ASP A 1 101 ? -20.749 6.574 29.563 1.00 93.62 101 ASP A O 1
ATOM 748 N N . ALA A 1 102 ? -21.012 8.348 28.216 1.00 94.00 102 ALA A N 1
ATOM 749 C CA . ALA A 1 102 ? -22.407 8.586 28.584 1.00 94.00 102 ALA A CA 1
ATOM 750 C C . ALA A 1 102 ? -23.323 7.431 28.147 1.00 94.00 102 ALA A C 1
ATOM 752 O O . ALA A 1 102 ? -24.091 6.918 28.964 1.00 94.00 102 ALA A O 1
ATOM 753 N N . CYS A 1 103 ? -23.190 6.965 26.901 1.00 95.69 103 CYS A N 1
ATOM 754 C CA . CYS A 1 103 ? -23.941 5.821 26.384 1.00 95.69 103 CYS A CA 1
ATOM 755 C C . CYS A 1 103 ? -23.667 4.542 27.190 1.00 95.69 103 CYS A C 1
ATOM 757 O O . CYS A 1 103 ? -24.608 3.845 27.572 1.00 95.69 103 CYS A O 1
ATOM 759 N N . ARG A 1 104 ? -22.398 4.265 27.528 1.00 92.81 104 ARG A N 1
ATOM 760 C CA . ARG A 1 104 ? -22.028 3.116 28.373 1.00 92.81 104 ARG A CA 1
ATOM 761 C C . ARG A 1 104 ? -22.660 3.191 29.763 1.00 92.81 104 ARG A C 1
ATOM 763 O O . ARG A 1 104 ? -23.216 2.195 30.216 1.00 92.81 104 ARG A O 1
ATOM 770 N N . ARG A 1 105 ? -22.625 4.356 30.426 1.00 96.19 105 ARG A N 1
ATOM 771 C CA . ARG A 1 105 ? -23.267 4.557 31.744 1.00 96.19 105 ARG A CA 1
ATOM 772 C C . ARG A 1 105 ? -24.784 4.375 31.698 1.00 96.19 105 ARG A C 1
ATOM 774 O O . ARG A 1 105 ? -25.363 3.904 32.669 1.00 96.19 105 ARG A O 1
ATOM 781 N N . ALA A 1 106 ? -25.412 4.720 30.577 1.00 95.50 106 ALA A N 1
ATOM 782 C CA . ALA A 1 106 ? -26.842 4.528 30.351 1.00 95.50 106 ALA A CA 1
ATOM 783 C C . ALA A 1 106 ? -27.221 3.082 29.962 1.00 95.50 106 ALA A C 1
ATOM 785 O O . ALA A 1 106 ? -28.392 2.809 29.714 1.00 95.50 106 ALA A O 1
ATOM 786 N N . GLY A 1 107 ? -26.257 2.155 29.878 1.00 95.31 107 GLY A N 1
ATOM 787 C CA . GLY A 1 107 ? -26.501 0.774 29.450 1.00 95.31 107 GLY A CA 1
ATOM 788 C C . GLY A 1 107 ? -26.788 0.625 27.951 1.00 95.31 107 GLY A C 1
ATOM 789 O O . GLY A 1 107 ? -27.282 -0.416 27.520 1.00 95.31 107 GLY A O 1
ATOM 790 N N . ILE A 1 108 ? -26.484 1.646 27.141 1.00 95.06 108 ILE A N 1
ATOM 791 C CA . ILE A 1 108 ? -26.695 1.628 25.692 1.00 95.06 108 ILE A CA 1
ATOM 792 C C . ILE A 1 108 ? -25.544 0.869 25.029 1.00 95.06 108 ILE A C 1
ATOM 794 O O . ILE A 1 108 ? -24.369 1.218 25.173 1.00 95.06 108 ILE A O 1
ATOM 798 N N . ARG A 1 109 ? -25.883 -0.167 24.258 1.00 93.12 109 ARG A N 1
ATOM 799 C CA . ARG A 1 109 ? -24.911 -0.931 23.471 1.00 93.12 109 ARG A CA 1
ATOM 800 C C . ARG A 1 109 ? -24.457 -0.119 22.257 1.00 93.12 109 ARG A C 1
ATOM 802 O O . ARG A 1 109 ? -25.270 0.252 21.418 1.00 93.12 109 ARG A O 1
ATOM 809 N N . ILE A 1 110 ? -23.148 0.090 22.142 1.00 90.88 110 ILE A N 1
ATOM 810 C CA . ILE A 1 110 ? -22.506 0.755 21.001 1.00 90.88 110 ILE A CA 1
ATOM 811 C C . ILE A 1 110 ? -21.966 -0.313 20.047 1.00 90.88 110 ILE A C 1
ATOM 813 O O . ILE A 1 110 ? -21.373 -1.298 20.491 1.00 90.88 110 ILE A O 1
ATOM 817 N N . VAL A 1 111 ? -22.166 -0.112 18.746 1.00 89.12 111 VAL A N 1
ATOM 818 C CA . VAL A 1 111 ? -21.651 -0.975 17.675 1.00 89.12 111 VAL A CA 1
ATOM 819 C C . VAL A 1 111 ? -20.942 -0.082 16.658 1.00 89.12 111 VAL A C 1
ATOM 821 O O . VAL A 1 111 ? -21.529 0.902 16.215 1.00 89.12 111 VAL A O 1
ATOM 824 N N . MET A 1 112 ? -19.686 -0.396 16.321 1.00 82.50 112 MET A N 1
ATOM 825 C CA . MET A 1 112 ? -19.023 0.184 15.146 1.00 82.50 112 MET A CA 1
ATOM 826 C C . MET A 1 112 ? -19.411 -0.632 13.912 1.00 82.50 112 MET A C 1
ATOM 828 O O . MET A 1 112 ? -19.431 -1.862 13.991 1.00 82.50 112 MET A O 1
ATOM 832 N N . VAL A 1 113 ? -19.736 0.055 12.817 1.00 75.38 113 VAL A N 1
ATOM 833 C CA . VAL A 1 113 ? -20.097 -0.524 11.513 1.00 75.38 113 VAL A CA 1
ATOM 834 C C . VAL A 1 113 ? -19.047 -0.123 10.494 1.00 75.38 113 VAL A C 1
ATOM 836 O O . VAL A 1 113 ? -18.619 1.052 10.558 1.00 75.38 113 VAL A O 1
#

pLDDT: mean 93.74, std 4.49, range [75.38, 98.44]